Protein AF-A0A336N7M6-F1 (afdb_monomer_lite)

Structure (mmCIF, N/CA/C/O backbone):
data_AF-A0A336N7M6-F1
#
_entry.id   AF-A0A336N7M6-F1
#
loop_
_atom_site.group_PDB
_atom_site.id
_atom_site.type_symbol
_atom_site.label_atom_id
_atom_site.label_alt_id
_atom_site.label_comp_id
_atom_site.label_asym_id
_atom_site.label_entity_id
_atom_site.label_seq_id
_atom_site.pdbx_PDB_ins_code
_atom_site.Cartn_x
_atom_site.Cartn_y
_atom_site.Cartn_z
_atom_site.occupancy
_atom_site.B_iso_or_equiv
_atom_site.auth_seq_id
_atom_site.auth_comp_id
_atom_site.auth_asym_id
_atom_site.auth_atom_id
_atom_site.pdbx_PDB_model_num
ATOM 1 N N . MET A 1 1 ? -22.263 31.903 37.412 1.00 39.47 1 MET A N 1
ATOM 2 C CA . MET A 1 1 ? -22.764 31.253 36.186 1.00 39.47 1 MET A CA 1
ATOM 3 C C . MET A 1 1 ? -21.876 30.042 35.953 1.00 39.47 1 MET A C 1
ATOM 5 O O . MET A 1 1 ? -20.710 30.215 35.627 1.00 39.47 1 MET A O 1
ATOM 9 N N . ILE A 1 2 ? -22.354 28.859 36.336 1.00 49.72 2 ILE A N 1
ATOM 10 C CA . ILE A 1 2 ? -21.627 27.586 36.212 1.00 49.72 2 ILE A CA 1
ATOM 11 C C . ILE A 1 2 ? -21.845 27.129 34.766 1.00 49.72 2 ILE A C 1
ATOM 13 O O . ILE A 1 2 ? -22.965 27.228 34.282 1.00 49.72 2 ILE A O 1
ATOM 17 N N . GLY A 1 3 ? -20.770 26.778 34.057 1.00 51.38 3 GLY A N 1
ATOM 18 C CA . GLY A 1 3 ? -20.772 26.611 32.602 1.00 51.38 3 GLY A CA 1
ATOM 19 C C . GLY A 1 3 ? -21.809 25.604 32.098 1.00 51.38 3 GLY A C 1
ATOM 20 O O . GLY A 1 3 ? -21.786 24.447 32.496 1.00 51.38 3 GLY A O 1
ATOM 21 N N . ASP A 1 4 ? -22.656 26.048 31.169 1.00 59.81 4 ASP A N 1
ATOM 22 C CA . ASP A 1 4 ? -23.743 25.299 30.508 1.00 59.81 4 ASP A CA 1
ATOM 23 C C . ASP A 1 4 ? -23.275 24.165 29.568 1.00 59.81 4 ASP A C 1
ATOM 25 O O . ASP A 1 4 ? -24.035 23.667 28.738 1.00 59.81 4 ASP A O 1
ATOM 29 N N . SER A 1 5 ? -22.008 23.749 29.636 1.00 61.97 5 SER A N 1
ATOM 30 C CA . SER A 1 5 ? -21.491 22.694 28.762 1.00 61.97 5 SER A CA 1
ATOM 31 C C . SER A 1 5 ? -21.650 21.333 29.432 1.00 61.97 5 SER A C 1
ATOM 33 O O . SER A 1 5 ? -20.735 20.818 30.072 1.00 61.97 5 SER A O 1
ATOM 35 N N . ASP A 1 6 ? -22.841 20.752 29.299 1.00 81.19 6 ASP A N 1
ATOM 36 C CA . ASP A 1 6 ? -23.065 19.358 29.666 1.00 81.19 6 ASP A CA 1
ATOM 37 C C . ASP A 1 6 ? -22.265 18.439 28.727 1.00 81.19 6 ASP A C 1
ATOM 39 O O . ASP A 1 6 ? -22.444 18.430 27.506 1.00 81.19 6 ASP A O 1
ATOM 43 N N . SER A 1 7 ? -21.385 17.636 29.322 1.00 78.50 7 SER A N 1
ATOM 44 C CA . SER A 1 7 ? -20.619 16.570 28.669 1.00 78.50 7 SER A CA 1
ATOM 45 C C . SER A 1 7 ? -21.464 15.626 27.796 1.00 78.50 7 SER A C 1
ATOM 47 O O . SER A 1 7 ? -20.966 15.145 26.777 1.00 78.50 7 SER A O 1
ATOM 49 N N . ILE A 1 8 ? -22.740 15.397 28.138 1.00 80.69 8 ILE A N 1
ATOM 50 C CA . ILE A 1 8 ? -23.692 14.623 27.324 1.00 80.69 8 ILE A CA 1
ATOM 51 C C . ILE A 1 8 ? -24.005 15.356 26.024 1.00 80.69 8 ILE A C 1
ATOM 53 O O . ILE A 1 8 ? -23.778 14.806 24.945 1.00 80.69 8 ILE A O 1
ATOM 57 N N . SER A 1 9 ? -24.429 16.614 26.117 1.00 83.12 9 SER A N 1
ATOM 58 C CA . SER A 1 9 ? -24.719 17.451 24.948 1.00 83.12 9 SER A CA 1
ATOM 59 C C . SER A 1 9 ? -23.491 17.624 24.045 1.00 83.12 9 SER A C 1
ATOM 61 O O . SER A 1 9 ? -23.608 17.588 22.822 1.00 83.12 9 SER A O 1
ATOM 63 N N . LEU A 1 10 ? -22.295 17.754 24.631 1.00 83.75 10 LEU A N 1
ATOM 64 C CA . LEU A 1 10 ? -21.037 17.813 23.881 1.00 83.75 10 LEU A CA 1
ATOM 65 C C . LEU A 1 10 ? -20.758 16.511 23.120 1.00 83.75 10 LEU A C 1
ATOM 67 O O . LEU A 1 10 ? -20.432 16.556 21.939 1.00 83.75 10 LEU A O 1
ATOM 71 N N . SER A 1 11 ? -20.906 15.354 23.774 1.00 82.06 11 SER A N 1
ATOM 72 C CA . SER A 1 11 ? -20.681 14.056 23.123 1.00 82.06 11 SER A CA 1
ATOM 73 C C . SER A 1 11 ? -21.626 13.801 21.951 1.00 82.06 11 SER A C 1
ATOM 75 O O . SER A 1 11 ? -21.222 13.191 20.968 1.00 82.06 11 SER A O 1
ATOM 77 N N . GLN A 1 12 ? -22.868 14.287 22.039 1.00 81.06 12 GLN A N 1
ATOM 78 C CA . GLN A 1 12 ? -23.855 14.158 20.971 1.00 81.06 12 GLN A CA 1
ATOM 79 C C . GLN A 1 12 ? -23.475 15.032 19.773 1.00 81.06 12 GLN A C 1
ATOM 81 O O . GLN A 1 12 ? -23.411 14.517 18.663 1.00 81.06 12 GLN A O 1
ATOM 86 N N . LYS A 1 13 ? -23.104 16.298 20.007 1.00 83.94 13 LYS A N 1
ATOM 87 C CA . LYS A 1 13 ? -22.611 17.198 18.949 1.00 83.94 13 LYS A CA 1
ATOM 88 C C . LYS A 1 13 ? -21.339 16.681 18.276 1.00 83.94 13 LYS A C 1
ATOM 90 O O . LYS A 1 13 ? -21.204 16.765 17.066 1.00 83.94 13 LYS A O 1
ATOM 95 N N . LEU A 1 14 ? -20.400 16.132 19.048 1.00 80.69 14 LEU A N 1
ATOM 96 C CA . LEU A 1 14 ? -19.183 15.539 18.486 1.00 80.69 14 LEU A CA 1
ATOM 97 C C . LEU A 1 14 ? -19.496 14.296 17.649 1.00 80.69 14 LEU A C 1
ATOM 99 O O . LEU A 1 14 ? -18.891 14.107 16.600 1.00 80.69 14 LEU A O 1
ATOM 103 N N . LEU A 1 15 ? -20.470 13.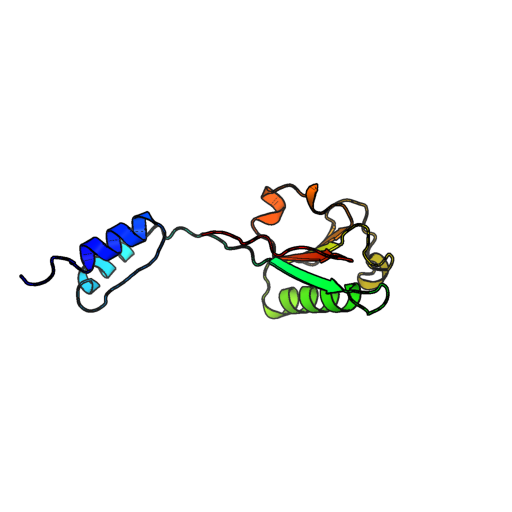488 18.073 1.00 78.81 15 LEU A N 1
ATOM 104 C CA . LEU A 1 15 ? -20.907 12.319 17.317 1.00 78.81 15 LEU A CA 1
ATOM 105 C C . LEU A 1 15 ? -21.574 12.699 15.985 1.00 78.81 15 LEU A C 1
ATOM 107 O O . LEU A 1 15 ? -21.378 11.983 15.006 1.00 78.81 15 LEU A O 1
ATOM 111 N N . GLU A 1 16 ? -22.319 13.809 15.933 1.00 79.25 16 GLU A N 1
ATOM 112 C CA . GLU A 1 16 ? -22.873 14.367 14.685 1.00 79.25 16 GLU A CA 1
ATOM 113 C C . GLU A 1 16 ? -21.767 14.736 13.680 1.00 79.25 16 GLU A C 1
ATOM 115 O O . GLU A 1 16 ? -21.936 14.529 12.482 1.00 79.25 16 GLU A O 1
ATOM 120 N N . GLU A 1 17 ? -20.607 15.176 14.173 1.00 78.94 17 GLU A N 1
ATOM 121 C CA . GLU A 1 17 ? -19.394 15.454 13.386 1.00 78.94 17 GLU A CA 1
ATOM 122 C C . GLU A 1 17 ? -18.507 14.202 13.173 1.00 78.94 17 GLU A C 1
ATOM 124 O O . GLU A 1 17 ? -17.375 14.297 12.702 1.00 78.94 17 GLU A O 1
ATOM 129 N N . GLY A 1 18 ? -18.978 13.007 13.553 1.00 65.56 18 GLY A N 1
ATOM 130 C CA . GLY A 1 18 ? -18.237 11.746 13.408 1.00 65.56 18 GLY A CA 1
ATOM 131 C C . GLY A 1 18 ? -17.116 11.522 14.434 1.00 65.56 18 GLY A C 1
ATOM 132 O O . GLY A 1 18 ? -16.359 10.556 14.326 1.00 65.56 18 GLY A O 1
ATOM 133 N N . ILE A 1 19 ? -17.009 12.371 15.455 1.00 74.31 19 ILE A N 1
ATOM 134 C CA . ILE A 1 19 ? -15.988 12.292 16.502 1.00 74.31 19 ILE A CA 1
ATOM 135 C C . ILE A 1 19 ? -16.536 11.513 17.703 1.00 74.31 19 ILE A C 1
ATOM 137 O O . ILE A 1 19 ? -17.473 11.929 18.386 1.00 74.31 19 ILE A O 1
ATOM 141 N N . LEU A 1 20 ? -15.906 10.379 18.015 1.00 75.50 20 LEU A N 1
ATOM 142 C CA . LEU A 1 20 ? -16.262 9.566 19.177 1.00 75.50 20 LEU A CA 1
ATOM 143 C C . LEU A 1 20 ? -15.689 10.179 20.460 1.00 75.50 20 LEU A C 1
ATOM 145 O O . LEU A 1 20 ? -14.486 10.126 20.712 1.00 75.50 20 LEU A O 1
ATOM 149 N N . TYR A 1 21 ? -16.567 10.722 21.299 1.00 81.38 21 TYR A N 1
ATOM 150 C CA . TYR A 1 21 ? -16.222 11.242 22.619 1.00 81.38 21 TYR A CA 1
ATOM 151 C C . TYR A 1 21 ? -17.069 10.566 23.697 1.00 81.38 21 TYR A C 1
ATOM 153 O O . TYR A 1 21 ? -18.289 10.468 23.568 1.00 81.38 21 TYR A O 1
ATOM 161 N N . PHE A 1 22 ? -16.415 10.125 24.773 1.00 83.00 22 PHE A N 1
ATOM 162 C CA . PHE A 1 22 ? -17.066 9.492 25.913 1.00 83.00 22 PHE A CA 1
ATOM 163 C C . PHE A 1 22 ? -16.488 10.011 27.231 1.00 83.00 22 PHE A C 1
ATOM 165 O O . PHE A 1 22 ? -15.279 9.959 27.460 1.00 83.00 22 PHE A O 1
ATOM 172 N N . ASN A 1 23 ? -17.366 10.476 28.116 1.00 83.31 23 ASN A N 1
ATOM 173 C CA . ASN A 1 23 ? -17.039 10.872 29.476 1.00 83.31 23 ASN A CA 1
ATOM 174 C C . ASN A 1 23 ? -17.515 9.796 30.461 1.00 83.31 23 ASN A C 1
ATOM 176 O O . ASN A 1 23 ? -18.711 9.610 30.681 1.00 83.31 23 ASN A O 1
ATOM 180 N N . SER A 1 24 ? -16.570 9.106 31.098 1.00 79.44 24 SER A N 1
ATOM 181 C CA . SER A 1 24 ? -16.878 8.006 32.017 1.00 79.44 24 SER A CA 1
ATOM 182 C C . SER A 1 24 ? -17.636 8.439 33.273 1.00 79.44 24 SER A C 1
ATOM 184 O O . SER A 1 24 ? -18.330 7.623 33.867 1.00 79.44 24 SER A O 1
ATOM 186 N N . HIS A 1 25 ? -17.544 9.701 33.691 1.00 80.38 25 HIS A N 1
ATOM 187 C CA . HIS A 1 25 ? -18.204 10.157 34.910 1.00 80.38 25 HIS A CA 1
ATOM 188 C C . HIS A 1 25 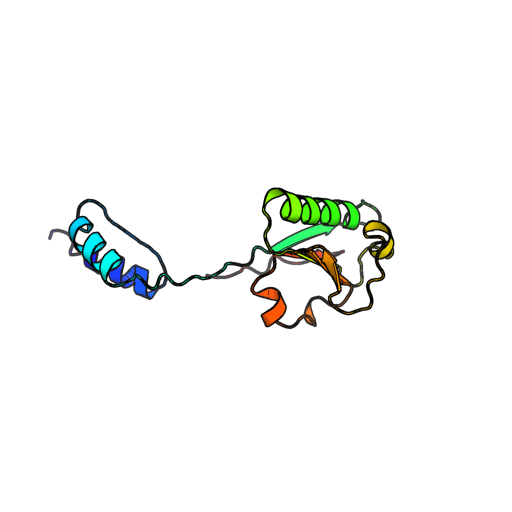? -19.701 10.416 34.699 1.00 80.38 25 HIS A C 1
ATOM 190 O O . HIS A 1 25 ? -20.504 10.098 35.572 1.00 80.38 25 HIS A O 1
ATOM 196 N N . SER A 1 26 ? -20.087 10.953 33.540 1.00 81.00 26 SER A N 1
ATOM 197 C CA . SER A 1 26 ? -21.473 11.347 33.257 1.00 81.00 26 SER A CA 1
ATOM 198 C C . SER A 1 26 ? -22.240 10.386 32.342 1.00 81.00 26 SER A C 1
ATOM 200 O O . SER A 1 26 ? -23.466 10.453 32.305 1.00 81.00 26 SER A O 1
ATOM 202 N N . GLN A 1 27 ? -21.566 9.487 31.611 1.00 77.88 27 GLN A N 1
ATOM 203 C CA . GLN A 1 27 ? -22.183 8.761 30.484 1.00 77.88 27 GLN A CA 1
ATOM 204 C C . GLN A 1 27 ? -22.188 7.235 30.618 1.00 77.88 27 GLN A C 1
ATOM 206 O O . GLN A 1 27 ? -22.642 6.539 29.709 1.00 77.88 27 GLN A O 1
ATOM 211 N N . LEU A 1 28 ? -21.729 6.688 31.748 1.00 82.75 28 LEU A N 1
ATOM 212 C CA . LEU A 1 28 ? -21.695 5.237 31.978 1.00 82.75 28 LEU A CA 1
ATOM 213 C C . LEU A 1 28 ? -23.069 4.565 31.851 1.00 82.75 28 LEU A C 1
ATOM 215 O O . LEU A 1 28 ? -23.161 3.467 31.309 1.00 82.75 28 LEU A O 1
ATOM 219 N N . SER A 1 29 ? -24.141 5.215 32.305 1.00 79.81 29 SER A N 1
ATOM 220 C CA . SER A 1 29 ? -25.504 4.678 32.184 1.00 79.81 29 SER A CA 1
ATOM 221 C C . SER A 1 29 ? -25.980 4.614 30.729 1.00 79.81 29 SER A C 1
ATOM 223 O O . SER A 1 29 ? -26.579 3.623 30.321 1.00 79.81 29 SER A O 1
ATOM 225 N N . GLN A 1 30 ? -25.647 5.628 29.925 1.00 75.75 30 GLN A N 1
ATOM 226 C CA . GLN A 1 30 ? -25.998 5.701 28.502 1.00 75.75 30 GLN A CA 1
ATOM 227 C C . GLN A 1 30 ? -25.175 4.724 27.649 1.00 75.75 30 GLN A C 1
ATOM 229 O O . GLN A 1 30 ? -25.624 4.298 26.588 1.00 75.75 30 GLN A O 1
ATOM 234 N N . MET A 1 31 ? -23.980 4.334 28.108 1.00 77.31 31 MET A N 1
ATOM 235 C CA . MET A 1 31 ? -23.124 3.368 27.414 1.00 77.31 31 MET A CA 1
ATOM 236 C C . MET A 1 31 ? -23.814 2.013 27.246 1.00 77.31 31 MET A C 1
ATOM 238 O O . MET A 1 31 ? -23.790 1.448 26.158 1.00 77.31 31 MET A O 1
ATOM 242 N N . VAL A 1 32 ? -24.447 1.503 28.305 1.00 79.75 32 VAL A N 1
ATOM 243 C CA . VAL A 1 32 ? -25.127 0.200 28.268 1.00 79.75 32 VAL A CA 1
ATOM 244 C C . VAL A 1 32 ? -26.275 0.227 27.261 1.00 79.75 32 VAL A C 1
ATOM 246 O O . VAL A 1 32 ? -26.396 -0.675 26.437 1.00 79.75 32 VAL A O 1
ATOM 249 N N . GLU A 1 33 ? -27.061 1.301 27.260 1.00 77.25 33 GLU A N 1
ATOM 250 C CA . GLU A 1 33 ? -28.161 1.497 26.314 1.00 77.25 33 GLU A CA 1
ATOM 251 C C . GLU A 1 33 ? -27.663 1.608 24.863 1.00 77.25 33 GLU A C 1
ATOM 253 O O . GLU A 1 33 ? -28.231 0.983 23.963 1.00 77.25 33 GLU A O 1
ATOM 258 N N . LYS A 1 34 ? -26.553 2.320 24.623 1.00 73.88 34 LYS A N 1
ATOM 259 C CA . LYS A 1 34 ? -25.919 2.411 23.295 1.00 73.88 34 LYS A CA 1
ATOM 260 C C . LYS A 1 34 ? -25.312 1.092 22.813 1.00 73.88 34 LYS A C 1
ATOM 262 O O . LYS A 1 34 ? -25.331 0.817 21.617 1.00 73.88 34 LYS A O 1
ATOM 267 N N . ILE A 1 35 ? -24.787 0.269 23.719 1.00 75.94 35 ILE A N 1
ATOM 268 C CA . ILE A 1 35 ? -24.281 -1.068 23.379 1.00 75.94 35 ILE A CA 1
ATOM 269 C C . ILE A 1 35 ? -25.442 -1.983 22.979 1.00 75.94 35 ILE A C 1
ATOM 271 O O . ILE A 1 35 ? -25.350 -2.672 21.967 1.00 75.94 35 ILE A O 1
ATOM 275 N N . ILE A 1 36 ? -26.540 -1.962 23.741 1.00 80.75 36 ILE A N 1
ATOM 276 C CA . ILE A 1 36 ? -27.718 -2.804 23.484 1.00 80.75 36 ILE A CA 1
ATOM 277 C C . ILE A 1 36 ? -28.434 -2.386 22.193 1.00 80.75 36 ILE A C 1
ATOM 279 O O . ILE A 1 36 ? -28.849 -3.247 21.422 1.00 80.75 36 ILE A O 1
ATOM 283 N N . SER A 1 37 ? -28.566 -1.081 21.940 1.00 78.31 37 SER A N 1
ATOM 284 C CA . SER A 1 37 ? -29.209 -0.552 20.726 1.00 78.31 37 SER A CA 1
ATOM 285 C C . SER A 1 37 ? -28.362 -0.697 19.459 1.00 78.31 37 SER A C 1
ATOM 287 O O . SER A 1 37 ? -28.888 -0.529 18.362 1.00 78.31 37 SER A O 1
ATOM 289 N N . GLY A 1 38 ? -27.080 -1.049 19.600 1.00 62.50 38 GLY A N 1
ATOM 290 C CA . GLY A 1 38 ? -26.128 -1.113 18.500 1.00 62.50 38 GLY A CA 1
ATOM 291 C C . GLY A 1 38 ? -25.691 0.287 18.077 1.00 62.50 38 GLY A C 1
ATOM 292 O O . GLY A 1 38 ? -26.391 0.998 17.360 1.00 62.50 38 GLY A O 1
ATOM 293 N N . ALA A 1 39 ? -24.495 0.694 18.496 1.00 66.12 39 ALA A N 1
ATOM 294 C CA . ALA A 1 39 ? -23.910 1.941 18.031 1.00 66.12 39 ALA A CA 1
ATOM 295 C C . ALA A 1 39 ? -23.463 1.792 16.566 1.00 66.12 39 ALA A C 1
ATOM 297 O O . ALA A 1 39 ? -22.543 1.029 16.268 1.00 66.12 39 ALA A O 1
ATOM 298 N N . ASN A 1 40 ? -24.083 2.549 15.657 1.00 58.34 40 ASN A N 1
ATOM 299 C CA . ASN A 1 40 ? -23.575 2.721 14.298 1.00 58.34 40 ASN A CA 1
ATOM 300 C C . ASN A 1 40 ? -22.373 3.671 14.353 1.00 58.34 40 ASN A C 1
ATOM 302 O O . ASN A 1 40 ? -22.500 4.874 14.134 1.00 58.34 40 ASN A O 1
ATOM 306 N N . VAL A 1 41 ? -21.221 3.142 14.769 1.00 60.16 41 VAL A N 1
ATOM 307 C CA . VAL A 1 41 ? -19.956 3.868 14.685 1.00 60.16 41 VAL A CA 1
ATOM 308 C C . VAL A 1 41 ? -19.655 4.038 13.199 1.00 60.16 41 VAL A C 1
ATOM 310 O O . VAL A 1 41 ? -19.536 3.017 12.517 1.00 60.16 41 VAL A O 1
ATOM 313 N N . PRO A 1 42 ? -19.535 5.278 12.685 1.00 56.56 42 PRO A N 1
ATOM 314 C CA . PRO A 1 42 ? -19.108 5.500 11.315 1.00 56.56 42 PRO A CA 1
ATOM 315 C C . PRO A 1 42 ? -17.759 4.812 11.136 1.00 56.56 42 PRO A C 1
ATOM 317 O O . PRO A 1 42 ? -16.737 5.251 11.661 1.00 56.56 42 PRO A O 1
ATOM 320 N N . HIS A 1 43 ? -17.762 3.678 10.446 1.00 53.50 43 HIS A N 1
ATOM 321 C CA . HIS A 1 43 ? -16.548 2.956 10.117 1.00 53.50 43 HIS A CA 1
ATOM 322 C C . HIS A 1 43 ? -15.916 3.679 8.927 1.00 53.50 43 HIS A C 1
ATOM 324 O O . HIS A 1 43 ? -15.962 3.204 7.795 1.00 53.50 43 HIS A O 1
ATOM 330 N N . VAL A 1 44 ? -15.362 4.869 9.168 1.00 53.00 44 VAL A N 1
ATOM 331 C CA . VAL A 1 44 ? -14.510 5.522 8.179 1.00 53.00 44 VAL A CA 1
ATOM 332 C C . VAL A 1 44 ? -13.231 4.695 8.149 1.00 53.00 44 VAL A C 1
ATOM 334 O O . VAL A 1 44 ? -12.396 4.762 9.049 1.00 53.00 44 VAL A O 1
ATOM 337 N N . ARG A 1 45 ? -13.126 3.783 7.179 1.00 52.22 45 ARG A N 1
ATOM 338 C CA . ARG A 1 45 ? -11.853 3.125 6.893 1.00 52.22 45 ARG A CA 1
ATOM 339 C C . ARG A 1 45 ? -10.946 4.179 6.281 1.00 52.22 45 ARG A C 1
ATOM 341 O O . ARG A 1 45 ? -10.970 4.408 5.077 1.00 52.22 45 ARG A O 1
ATOM 348 N N . ASP A 1 46 ? -10.161 4.827 7.128 1.00 60.50 46 ASP A N 1
ATOM 349 C CA . ASP A 1 46 ? -9.158 5.769 6.665 1.00 60.50 46 ASP A CA 1
ATOM 350 C C . ASP A 1 46 ? -8.067 5.011 5.908 1.00 60.50 46 ASP A C 1
ATOM 352 O O . ASP A 1 46 ? -7.300 4.222 6.467 1.00 60.50 46 ASP A O 1
ATOM 356 N N . THR A 1 47 ? -8.006 5.241 4.599 1.00 63.44 47 THR A N 1
ATOM 357 C CA . THR A 1 47 ? -6.905 4.746 3.781 1.00 63.44 47 THR A CA 1
ATOM 358 C C . THR A 1 47 ? -5.633 5.514 4.128 1.00 63.44 47 THR A C 1
ATOM 360 O O . THR A 1 47 ? -5.548 6.731 3.954 1.00 63.44 47 THR A O 1
ATOM 363 N N . VAL A 1 48 ? -4.599 4.792 4.559 1.00 71.38 48 VAL A N 1
ATOM 364 C CA . VAL A 1 48 ? -3.272 5.366 4.810 1.00 71.38 48 VAL A CA 1
ATOM 365 C C . VAL A 1 48 ? -2.492 5.425 3.497 1.00 71.38 48 VAL A C 1
ATOM 367 O O . VAL A 1 48 ? -2.190 4.394 2.910 1.00 71.38 48 VAL A O 1
ATOM 370 N N . LYS A 1 49 ? -2.132 6.622 3.026 1.00 76.00 49 LYS A N 1
ATOM 371 C CA . LYS A 1 49 ? -1.314 6.804 1.812 1.00 76.00 49 LYS A CA 1
ATOM 372 C C . LYS A 1 49 ? 0.141 7.051 2.192 1.00 76.00 49 LYS A C 1
ATOM 374 O O . LYS A 1 49 ? 0.428 7.950 2.979 1.00 76.00 49 LYS A O 1
ATOM 379 N N . ILE A 1 50 ? 1.060 6.274 1.624 1.00 78.56 50 ILE A N 1
ATOM 380 C CA . ILE A 1 50 ? 2.498 6.381 1.902 1.00 78.56 50 ILE A CA 1
ATOM 381 C C . ILE A 1 50 ? 3.196 6.762 0.598 1.00 78.56 50 ILE A C 1
ATOM 383 O O . ILE A 1 50 ? 3.118 6.042 -0.386 1.00 78.56 50 ILE A O 1
ATOM 387 N N . ALA A 1 51 ? 3.898 7.889 0.556 1.00 82.44 51 ALA A N 1
ATOM 388 C CA . ALA A 1 51 ? 4.652 8.282 -0.633 1.00 82.44 51 ALA A CA 1
ATOM 389 C C . ALA A 1 51 ? 6.148 8.051 -0.410 1.00 82.44 51 ALA A C 1
ATOM 391 O O . ALA A 1 51 ? 6.731 8.610 0.519 1.00 82.44 51 ALA A O 1
ATOM 392 N N . VAL A 1 52 ? 6.775 7.256 -1.278 1.00 81.25 52 VAL A N 1
ATOM 393 C CA . VAL A 1 52 ? 8.234 7.074 -1.288 1.00 81.25 52 VAL A CA 1
ATOM 394 C C . VAL A 1 52 ? 8.799 7.962 -2.388 1.00 81.25 52 VAL A C 1
ATOM 396 O O . VAL A 1 52 ? 8.598 7.713 -3.578 1.00 81.25 52 VAL A O 1
ATOM 399 N N . LEU A 1 53 ? 9.469 9.037 -1.976 1.00 80.62 53 LEU A N 1
ATOM 400 C CA . LEU A 1 53 ? 10.001 10.061 -2.870 1.00 80.62 53 LEU A CA 1
ATOM 401 C C . LEU A 1 53 ? 11.501 9.886 -3.060 1.00 80.62 53 LEU A C 1
ATOM 403 O O . LEU A 1 53 ? 12.230 9.480 -2.155 1.00 80.62 53 LEU A O 1
ATOM 407 N N . SER A 1 54 ? 11.980 10.202 -4.256 1.00 72.19 54 SER A N 1
ATOM 408 C CA . SER A 1 54 ? 13.394 10.089 -4.596 1.00 72.19 54 SER A CA 1
ATOM 409 C C . SER A 1 54 ? 13.807 11.191 -5.555 1.00 72.19 54 SER A C 1
ATOM 411 O O . SER A 1 54 ? 13.160 11.429 -6.574 1.00 72.19 54 SER A O 1
ATOM 413 N N . CYS A 1 55 ? 14.906 11.868 -5.224 1.00 75.69 55 CYS A N 1
ATOM 414 C CA . CYS A 1 55 ? 15.399 13.021 -5.982 1.00 75.69 55 CYS A CA 1
ATOM 415 C C . CYS A 1 55 ? 16.219 12.627 -7.221 1.00 75.69 55 CYS A C 1
ATOM 417 O O . CYS A 1 55 ? 16.575 13.488 -8.023 1.00 75.69 55 CYS A O 1
ATOM 419 N N . LYS A 1 56 ? 16.542 11.338 -7.369 1.00 74.00 56 LYS A N 1
ATOM 420 C CA . LYS A 1 56 ? 17.348 10.795 -8.463 1.00 74.00 56 LYS A CA 1
ATOM 421 C C . LYS A 1 56 ? 16.881 9.376 -8.795 1.00 74.00 56 LYS A C 1
ATOM 423 O O . LYS A 1 56 ? 16.560 8.608 -7.890 1.00 74.00 56 LYS A O 1
ATOM 428 N N . GLY A 1 57 ? 16.868 9.029 -10.081 1.00 73.06 57 GLY A N 1
ATOM 429 C CA . GLY A 1 57 ? 16.655 7.651 -10.525 1.00 73.06 57 GLY A CA 1
ATOM 430 C C . GLY A 1 57 ? 17.793 6.733 -10.066 1.00 73.06 57 GLY A C 1
ATOM 431 O O . GLY A 1 57 ? 18.944 7.162 -9.971 1.00 73.06 57 GLY A O 1
ATOM 432 N N . GLY A 1 58 ? 17.476 5.476 -9.754 1.00 73.56 58 GLY A N 1
ATOM 433 C CA . GLY A 1 58 ? 18.475 4.471 -9.371 1.00 73.56 58 GLY A CA 1
ATOM 434 C C . GLY A 1 58 ? 18.935 4.504 -7.909 1.00 73.56 58 GLY A C 1
ATOM 435 O O . GLY A 1 58 ? 19.841 3.762 -7.555 1.00 73.56 58 GLY A O 1
ATOM 436 N N . ILE A 1 59 ? 18.312 5.303 -7.032 1.00 81.31 59 ILE A N 1
ATOM 437 C CA . ILE A 1 59 ? 18.619 5.276 -5.584 1.00 81.31 59 ILE A CA 1
ATOM 438 C C . ILE A 1 59 ? 17.908 4.143 -4.826 1.00 81.31 59 ILE A C 1
ATOM 440 O O . ILE A 1 59 ? 17.943 4.099 -3.602 1.00 81.31 59 ILE A O 1
ATOM 444 N N . GLY A 1 60 ? 17.235 3.242 -5.547 1.00 82.19 60 GLY A N 1
ATOM 445 C CA . GLY A 1 60 ? 16.524 2.113 -4.951 1.00 82.19 60 GLY A CA 1
ATOM 446 C C . GLY A 1 60 ? 15.150 2.463 -4.385 1.00 82.19 60 GLY A C 1
ATOM 447 O O . GLY A 1 60 ? 14.641 1.712 -3.564 1.00 82.19 60 GLY A O 1
ATOM 448 N N . ALA A 1 61 ? 14.532 3.561 -4.834 1.00 84.44 61 ALA A N 1
ATOM 449 C CA . ALA A 1 61 ? 13.178 3.936 -4.436 1.00 84.44 61 ALA A CA 1
ATOM 450 C C . ALA A 1 61 ? 12.228 2.735 -4.557 1.00 84.44 61 ALA A C 1
ATOM 452 O O . ALA A 1 61 ? 11.705 2.281 -3.540 1.00 84.44 61 ALA A O 1
ATOM 453 N N . SER A 1 62 ? 12.060 2.202 -5.782 1.00 84.31 62 SER A N 1
ATOM 454 C CA . SER A 1 62 ? 11.159 1.080 -6.127 1.00 84.31 62 SER A CA 1
ATOM 455 C C . SER A 1 62 ? 11.408 -0.156 -5.270 1.00 84.31 62 SER A C 1
ATOM 457 O O . SER A 1 62 ? 10.474 -0.847 -4.871 1.00 84.31 62 SER A O 1
ATOM 459 N N . LEU A 1 63 ? 12.673 -0.394 -4.925 1.00 87.00 63 LEU A N 1
ATOM 460 C CA . LEU A 1 63 ? 13.068 -1.495 -4.061 1.00 87.00 63 LEU A CA 1
ATOM 461 C C . LEU A 1 63 ? 12.582 -1.254 -2.627 1.00 87.00 63 LEU A C 1
ATOM 463 O O . LEU A 1 63 ? 11.913 -2.110 -2.055 1.00 87.00 63 LEU A O 1
ATOM 467 N N . VAL A 1 64 ? 12.825 -0.070 -2.065 1.00 88.44 64 VAL A N 1
ATOM 468 C CA . VAL A 1 64 ? 12.368 0.276 -0.710 1.00 88.44 64 VAL A CA 1
ATOM 469 C C . VAL A 1 64 ? 10.841 0.240 -0.607 1.00 88.44 64 VAL A C 1
ATOM 471 O O . VAL A 1 64 ? 10.315 -0.332 0.345 1.00 88.44 64 VAL A O 1
ATOM 474 N N . SER A 1 65 ? 10.110 0.783 -1.586 1.00 87.62 65 SER A N 1
ATOM 475 C CA . SER A 1 65 ? 8.641 0.723 -1.573 1.00 87.62 65 SER A CA 1
ATOM 476 C C . SER A 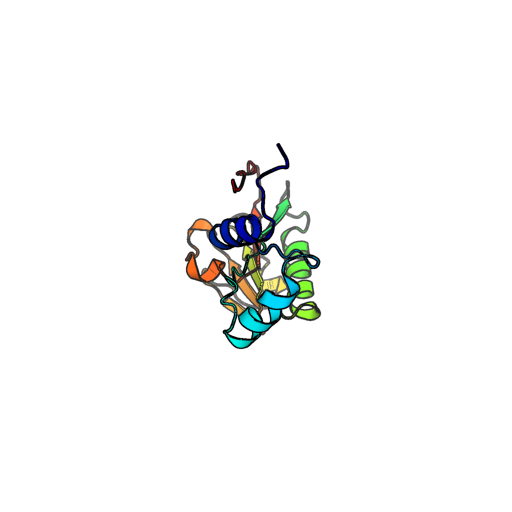1 65 ? 8.108 -0.698 -1.663 1.00 87.62 65 SER A C 1
ATOM 478 O O . SER A 1 65 ? 7.161 -1.027 -0.953 1.00 87.62 65 SER A O 1
ATOM 480 N N . SER A 1 66 ? 8.710 -1.535 -2.515 1.00 87.25 66 SER A N 1
ATOM 481 C CA . SER A 1 66 ? 8.323 -2.941 -2.644 1.00 87.25 66 SER A CA 1
ATOM 482 C C . SER A 1 66 ? 8.507 -3.692 -1.329 1.00 87.25 66 SER A C 1
ATOM 484 O O . SER A 1 66 ? 7.606 -4.410 -0.897 1.00 87.25 66 SER A O 1
ATOM 486 N N . HIS A 1 67 ? 9.621 -3.441 -0.638 1.00 89.25 67 HIS A N 1
ATOM 487 C CA . HIS A 1 67 ? 9.915 -4.067 0.639 1.00 89.25 67 HIS A CA 1
ATOM 488 C C . HIS A 1 67 ? 8.952 -3.602 1.738 1.00 89.25 67 HIS A C 1
ATOM 490 O O . HIS A 1 67 ? 8.394 -4.434 2.447 1.00 89.25 67 HIS A O 1
ATOM 496 N N . ILE A 1 68 ? 8.679 -2.295 1.832 1.00 87.62 68 ILE A N 1
ATOM 497 C CA . ILE A 1 68 ? 7.699 -1.747 2.784 1.00 87.62 68 ILE A CA 1
ATOM 498 C C . ILE A 1 68 ? 6.309 -2.343 2.539 1.00 87.62 68 ILE A C 1
ATOM 500 O O . ILE A 1 68 ? 5.659 -2.782 3.485 1.00 87.62 68 ILE A O 1
ATOM 504 N N . ALA A 1 69 ? 5.854 -2.376 1.284 1.00 87.00 69 ALA A N 1
ATOM 505 C CA . ALA A 1 69 ? 4.552 -2.935 0.935 1.00 87.00 69 ALA A CA 1
ATOM 506 C C . ALA A 1 69 ? 4.459 -4.418 1.330 1.00 87.00 69 ALA A C 1
ATOM 508 O O . ALA A 1 69 ? 3.500 -4.815 1.991 1.00 87.00 69 ALA A O 1
ATOM 509 N N . ASN A 1 70 ? 5.492 -5.207 1.024 1.00 87.44 70 ASN A N 1
ATOM 510 C CA . ASN A 1 70 ? 5.551 -6.617 1.395 1.00 87.44 70 ASN A CA 1
ATOM 511 C C . ASN A 1 70 ? 5.539 -6.824 2.921 1.00 87.44 70 ASN A C 1
ATOM 513 O O . ASN A 1 70 ? 4.782 -7.651 3.424 1.00 87.44 70 ASN A O 1
ATOM 517 N N . GLU A 1 71 ? 6.318 -6.043 3.673 1.00 88.69 71 GLU A N 1
ATOM 518 C CA . GLU A 1 71 ? 6.336 -6.111 5.140 1.00 88.69 71 GLU A CA 1
ATOM 519 C C . GLU A 1 71 ? 4.972 -5.767 5.754 1.00 88.69 71 GLU A C 1
ATOM 521 O O . GLU A 1 71 ? 4.543 -6.407 6.719 1.00 88.69 71 GLU A O 1
ATOM 526 N N . ILE A 1 72 ? 4.247 -4.798 5.189 1.00 83.12 72 ILE A N 1
ATOM 527 C CA . ILE A 1 72 ? 2.889 -4.475 5.640 1.00 83.12 72 ILE A CA 1
ATOM 528 C C . ILE A 1 72 ? 1.954 -5.665 5.396 1.00 83.12 72 ILE A C 1
ATOM 530 O O . ILE A 1 72 ? 1.231 -6.066 6.310 1.00 83.12 72 ILE A O 1
ATOM 534 N N . VAL A 1 73 ? 1.987 -6.262 4.205 1.00 84.31 73 VAL A N 1
ATOM 535 C CA . VAL A 1 73 ? 1.127 -7.406 3.858 1.00 84.31 73 VAL A CA 1
ATOM 536 C C . VAL A 1 73 ? 1.403 -8.593 4.780 1.00 84.31 73 VAL A C 1
ATOM 538 O O . VAL A 1 73 ? 0.472 -9.139 5.376 1.00 84.31 73 VAL A O 1
ATOM 541 N N . VAL A 1 74 ? 2.676 -8.955 4.963 1.00 86.44 74 VAL A N 1
ATOM 542 C CA . VAL A 1 74 ? 3.084 -10.118 5.766 1.00 86.44 74 VAL A CA 1
ATOM 543 C C . VAL A 1 74 ? 2.731 -9.935 7.245 1.00 86.44 74 VAL A C 1
ATOM 545 O O . VAL A 1 74 ? 2.161 -10.841 7.859 1.00 86.44 74 VAL A O 1
ATOM 548 N N . ASN A 1 75 ? 3.025 -8.768 7.827 1.00 85.69 75 ASN A N 1
ATOM 549 C CA . ASN A 1 75 ? 2.881 -8.566 9.272 1.00 85.69 75 ASN A CA 1
ATOM 550 C C . ASN A 1 75 ? 1.501 -8.055 9.694 1.00 85.69 75 ASN A C 1
ATOM 552 O O . ASN A 1 75 ? 1.053 -8.351 10.803 1.00 85.69 75 ASN A O 1
ATOM 556 N N . LYS A 1 76 ? 0.833 -7.248 8.861 1.00 78.69 76 LYS A N 1
ATOM 557 C CA .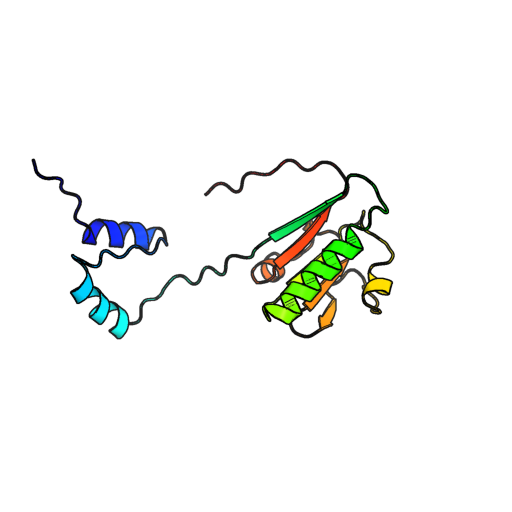 LYS A 1 76 ? -0.459 -6.626 9.201 1.00 78.69 76 LYS A CA 1
ATOM 558 C C . LYS A 1 76 ? -1.648 -7.311 8.542 1.00 78.69 76 LYS A C 1
ATOM 560 O O . LYS A 1 76 ? -2.753 -7.153 9.053 1.00 78.69 76 LYS A O 1
ATOM 565 N N . LYS A 1 77 ? -1.439 -8.093 7.474 1.00 77.19 77 LYS A N 1
ATOM 566 C CA . LYS A 1 77 ? -2.500 -8.806 6.735 1.00 77.19 77 LYS A CA 1
ATOM 567 C C . LYS A 1 77 ? -3.645 -7.886 6.290 1.00 77.19 77 LYS A C 1
ATOM 569 O O . LYS A 1 77 ? -4.807 -8.282 6.306 1.00 77.19 77 LYS A O 1
ATOM 574 N N . ILE A 1 78 ? -3.305 -6.653 5.929 1.00 77.12 78 ILE A N 1
ATOM 575 C CA . ILE A 1 78 ? -4.240 -5.659 5.396 1.00 77.12 78 ILE A CA 1
ATOM 576 C C . ILE A 1 78 ? -4.050 -5.522 3.880 1.00 77.12 78 ILE A C 1
ATOM 578 O O . ILE A 1 78 ? -2.941 -5.782 3.411 1.00 77.12 78 ILE A O 1
ATOM 582 N N . PRO A 1 79 ? -5.082 -5.107 3.123 1.00 80.12 79 PRO A N 1
ATOM 583 C CA . PRO A 1 79 ? -4.957 -4.833 1.692 1.00 80.12 79 PRO A CA 1
ATOM 584 C C . PRO A 1 79 ? -3.954 -3.707 1.394 1.00 80.12 79 PRO A C 1
ATOM 586 O O . PRO A 1 79 ? -4.038 -2.614 1.965 1.00 80.12 79 PRO A O 1
ATOM 589 N N . VAL A 1 80 ? -3.012 -3.965 0.484 1.00 83.44 80 VAL A N 1
ATOM 590 C CA . VAL A 1 80 ? -1.967 -3.024 0.047 1.00 83.44 80 VAL A CA 1
ATOM 591 C C . VAL A 1 80 ? -1.900 -2.965 -1.478 1.00 83.44 80 VAL A C 1
ATOM 593 O O . VAL A 1 80 ? -1.940 -3.996 -2.142 1.00 83.44 80 VAL A O 1
ATOM 596 N N . LEU A 1 81 ? -1.744 -1.753 -2.021 1.00 85.81 81 LEU A N 1
ATOM 597 C CA . LEU A 1 81 ? -1.612 -1.462 -3.445 1.00 85.81 81 LEU A CA 1
ATOM 598 C C . LEU A 1 81 ? -0.313 -0.693 -3.618 1.00 85.81 81 LEU A C 1
ATOM 600 O O . LEU A 1 81 ? -0.191 0.482 -3.249 1.00 85.81 81 LEU A O 1
ATOM 604 N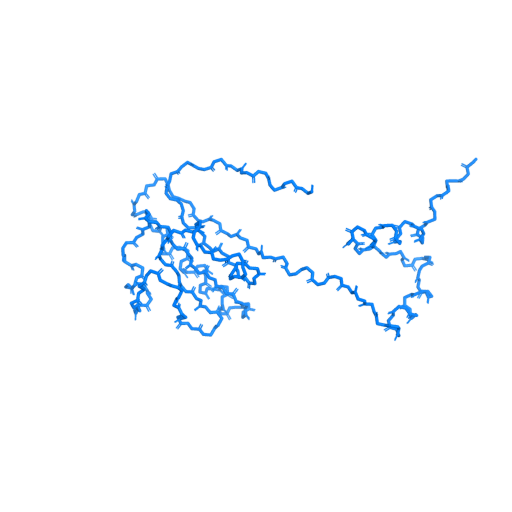 N . LEU A 1 82 ? 0.668 -1.359 -4.208 1.00 86.56 82 LEU A N 1
ATOM 605 C CA . LEU A 1 82 ? 1.890 -0.699 -4.626 1.00 86.56 82 LEU A CA 1
ATOM 606 C C . LEU A 1 82 ? 1.675 -0.103 -6.013 1.00 86.56 82 LEU A C 1
ATOM 608 O O . LEU A 1 82 ? 1.554 -0.829 -7.000 1.00 86.56 82 LEU A O 1
ATOM 612 N N . ALA A 1 83 ? 1.639 1.224 -6.081 1.00 85.75 83 ALA A N 1
ATOM 613 C CA . ALA A 1 83 ? 1.308 1.952 -7.290 1.00 85.75 83 ALA A CA 1
ATOM 614 C C . ALA A 1 83 ? 2.506 2.785 -7.764 1.00 85.75 83 ALA A C 1
ATOM 616 O O . ALA A 1 83 ? 2.922 3.773 -7.152 1.00 85.75 83 ALA A O 1
ATOM 617 N N . GLN A 1 84 ? 3.076 2.396 -8.895 1.00 81.44 84 GLN A N 1
ATOM 618 C CA . GLN A 1 84 ? 4.221 3.077 -9.470 1.00 81.44 84 GLN A CA 1
ATOM 619 C C . GLN A 1 84 ? 3.790 4.005 -10.606 1.00 81.44 84 GLN A C 1
ATOM 621 O O . GLN A 1 84 ? 3.085 3.596 -11.525 1.00 81.44 84 GLN A O 1
ATOM 626 N N . GLY A 1 85 ? 4.238 5.261 -10.531 1.00 77.00 85 GLY A N 1
ATOM 627 C CA . GLY A 1 85 ? 4.050 6.239 -11.595 1.00 77.00 85 GLY A CA 1
ATOM 628 C C . GLY A 1 85 ? 4.976 6.010 -12.801 1.00 77.00 85 GLY A C 1
ATOM 629 O O . GLY A 1 85 ? 5.936 5.241 -12.716 1.00 77.00 85 GLY A O 1
ATOM 630 N N . PRO A 1 86 ? 4.767 6.754 -13.903 1.00 73.38 86 PRO A N 1
ATOM 631 C CA . PRO A 1 86 ? 5.508 6.593 -15.162 1.00 73.38 86 PRO A CA 1
ATOM 632 C C . PRO A 1 86 ? 7.021 6.855 -15.057 1.00 73.38 86 PRO A C 1
ATOM 634 O O . PRO A 1 86 ? 7.784 6.375 -15.886 1.00 73.38 86 PRO A O 1
ATOM 637 N N . ASN A 1 87 ? 7.465 7.585 -14.028 1.00 73.62 87 ASN A N 1
ATOM 638 C CA . ASN A 1 87 ? 8.882 7.871 -13.766 1.00 73.62 87 ASN A CA 1
ATOM 639 C C . ASN A 1 87 ? 9.539 6.858 -12.804 1.00 73.62 87 ASN A C 1
ATOM 641 O O . ASN A 1 87 ? 10.608 7.135 -12.255 1.00 73.62 87 ASN A O 1
ATOM 645 N N . GLY A 1 88 ? 8.872 5.740 -12.514 1.00 72.69 88 GLY A N 1
ATOM 646 C CA . GLY A 1 88 ? 9.399 4.680 -11.659 1.00 72.69 88 GLY A CA 1
ATOM 647 C C . GLY A 1 88 ? 10.375 3.741 -12.371 1.00 72.69 88 GLY A C 1
ATOM 648 O O . GLY A 1 88 ? 10.701 3.925 -13.542 1.00 72.69 88 GLY A O 1
ATOM 649 N N . SER A 1 89 ? 10.864 2.730 -11.648 1.00 77.25 89 SER A N 1
ATOM 650 C CA . SER A 1 89 ? 11.771 1.733 -12.226 1.00 77.25 89 SER A CA 1
ATOM 651 C C . SER A 1 89 ? 11.056 0.856 -13.253 1.00 77.25 89 SER A C 1
ATOM 653 O O . SER A 1 89 ? 9.934 0.414 -13.010 1.00 77.25 89 SER A O 1
ATOM 655 N N . GLN A 1 90 ? 11.717 0.540 -14.367 1.00 75.81 90 GLN A N 1
ATOM 656 C CA . GLN A 1 90 ? 11.195 -0.457 -15.306 1.00 75.81 90 GLN A CA 1
ATOM 657 C C . GLN A 1 90 ? 11.290 -1.881 -14.748 1.00 75.81 90 GLN A C 1
ATOM 659 O O . GLN A 1 90 ? 10.518 -2.729 -15.163 1.00 75.81 90 GLN A O 1
ATOM 664 N N . ASP A 1 91 ? 12.141 -2.099 -13.743 1.00 80.31 91 ASP A N 1
ATOM 665 C CA . ASP A 1 91 ? 12.425 -3.415 -13.158 1.00 80.31 91 ASP A CA 1
ATOM 666 C C . ASP A 1 91 ? 11.387 -3.861 -12.109 1.00 80.31 91 ASP A C 1
ATOM 668 O O . ASP A 1 91 ? 11.651 -4.750 -11.300 1.00 80.31 91 ASP A O 1
ATOM 672 N N . LEU A 1 92 ? 10.225 -3.203 -12.029 1.00 76.69 92 LEU A N 1
ATOM 673 C CA . LEU A 1 92 ? 9.220 -3.538 -11.015 1.00 76.69 92 LEU A CA 1
ATOM 674 C C . LEU A 1 92 ? 8.642 -4.941 -11.246 1.00 76.69 92 LEU A C 1
ATOM 676 O O . LEU A 1 92 ? 8.408 -5.674 -10.293 1.00 76.69 92 LEU A O 1
ATOM 680 N N . ASP A 1 93 ? 8.452 -5.328 -12.502 1.00 80.25 93 ASP A N 1
ATOM 681 C CA . ASP A 1 93 ? 8.050 -6.684 -12.873 1.00 80.25 93 ASP A CA 1
ATOM 682 C C . ASP A 1 93 ? 9.103 -7.731 -12.479 1.00 80.25 93 ASP A C 1
ATOM 684 O O . ASP A 1 93 ? 8.734 -8.803 -12.001 1.00 80.25 93 ASP A O 1
ATOM 688 N N . LEU A 1 94 ? 10.394 -7.400 -12.593 1.00 83.06 94 LEU A N 1
ATOM 689 C CA . LEU A 1 94 ? 11.509 -8.239 -12.144 1.00 83.06 94 LEU A CA 1
ATOM 690 C C . LEU A 1 94 ? 11.538 -8.396 -10.619 1.00 83.06 94 LEU A C 1
ATOM 692 O O . LEU A 1 94 ? 11.808 -9.487 -10.125 1.00 83.06 94 LEU A O 1
ATOM 696 N N . LEU A 1 95 ? 11.242 -7.332 -9.865 1.00 82.44 95 LEU A N 1
ATOM 697 C CA . LEU A 1 95 ? 11.193 -7.381 -8.396 1.00 82.44 95 LEU A CA 1
ATOM 698 C C . LEU A 1 95 ? 10.101 -8.322 -7.870 1.00 82.44 95 LEU A C 1
ATOM 700 O O . LEU A 1 95 ? 10.264 -8.900 -6.796 1.00 82.44 95 LEU A O 1
ATOM 704 N N . PHE A 1 96 ? 9.003 -8.467 -8.614 1.00 83.69 96 PHE A N 1
ATOM 705 C CA . PHE A 1 96 ? 7.854 -9.291 -8.234 1.00 83.69 96 PHE A 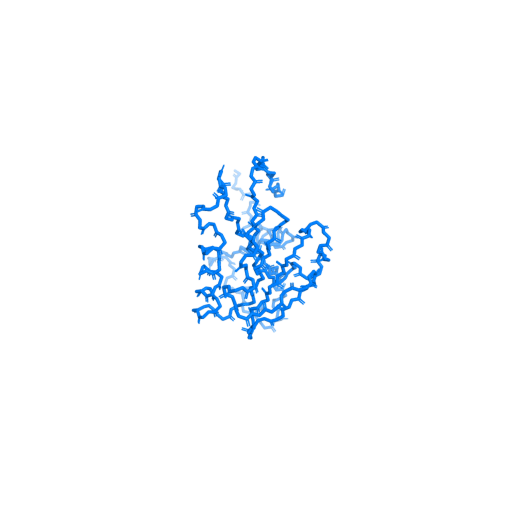CA 1
ATOM 706 C C . PHE A 1 96 ? 7.712 -10.575 -9.061 1.00 83.69 96 PHE A C 1
ATOM 708 O O . PHE A 1 96 ? 6.727 -11.288 -8.889 1.00 83.69 96 PHE A O 1
ATOM 715 N N . ASP A 1 97 ? 8.654 -10.861 -9.964 1.00 84.62 97 ASP A N 1
ATOM 716 C CA . ASP A 1 97 ? 8.594 -11.972 -10.928 1.00 84.62 97 ASP A CA 1
ATOM 717 C C . ASP A 1 97 ? 7.213 -12.095 -11.612 1.00 84.62 97 ASP A C 1
ATOM 719 O O . ASP A 1 97 ? 6.644 -13.176 -11.790 1.00 84.62 97 ASP A O 1
ATOM 723 N N . LYS A 1 98 ? 6.605 -10.944 -11.931 1.00 81.88 98 LYS A N 1
ATOM 724 C CA . LYS A 1 98 ? 5.226 -10.869 -12.424 1.00 81.88 98 LYS A CA 1
ATOM 725 C C . LYS A 1 98 ? 5.070 -9.757 -13.439 1.00 81.88 98 LYS A C 1
ATOM 727 O O . LYS A 1 98 ? 5.405 -8.606 -13.188 1.00 81.88 98 LYS A O 1
ATOM 732 N N . LYS A 1 99 ? 4.484 -10.089 -14.589 1.00 80.56 99 LYS A N 1
ATOM 733 C CA . LYS A 1 99 ? 4.235 -9.115 -15.653 1.00 80.56 99 LYS A CA 1
ATOM 734 C C . LYS A 1 99 ? 3.140 -8.127 -15.237 1.00 80.56 99 LYS A C 1
ATOM 736 O O . LYS A 1 99 ? 1.979 -8.511 -15.103 1.00 80.56 99 LYS A O 1
ATOM 741 N N . ILE A 1 100 ? 3.494 -6.850 -15.109 1.00 80.44 100 ILE A N 1
ATOM 742 C CA . ILE A 1 100 ? 2.564 -5.761 -14.773 1.00 80.44 100 ILE A CA 1
ATOM 743 C C . ILE A 1 100 ? 2.201 -5.023 -16.068 1.00 80.44 100 ILE A C 1
ATOM 745 O O . ILE A 1 100 ? 3.075 -4.471 -16.730 1.00 80.44 100 ILE A O 1
ATOM 749 N N . SER A 1 101 ? 0.928 -5.046 -16.475 1.00 69.44 101 SER A N 1
ATOM 750 C CA . SER A 1 101 ? 0.489 -4.541 -17.791 1.00 69.44 101 SER A CA 1
ATOM 751 C C . SER A 1 101 ? -0.562 -3.438 -17.665 1.00 69.44 101 SER A C 1
ATOM 753 O O . SER A 1 101 ? -1.726 -3.693 -17.938 1.00 69.44 101 SER A O 1
ATOM 755 N N . GLY A 1 102 ? -0.174 -2.228 -17.239 1.00 69.12 102 GLY A N 1
ATOM 756 C CA . GLY A 1 102 ? -1.019 -1.013 -17.256 1.00 69.12 102 GLY A CA 1
ATOM 757 C C . GLY A 1 102 ? -2.312 -1.046 -16.423 1.00 69.12 102 GLY A C 1
ATOM 758 O O . GLY A 1 102 ? -2.978 -0.028 -16.283 1.00 69.12 102 GLY A O 1
ATOM 759 N N . SER A 1 103 ? -2.669 -2.200 -15.869 1.00 77.69 103 SER A N 1
ATOM 760 C CA . SER A 1 103 ? -3.823 -2.453 -15.019 1.00 77.69 103 SER A CA 1
ATOM 761 C C . SER A 1 103 ? -3.363 -2.886 -13.631 1.00 77.69 103 SER A C 1
ATOM 763 O O . SER A 1 103 ? -2.193 -3.217 -13.420 1.00 77.69 103 SER A O 1
ATOM 765 N N . ILE A 1 104 ? -4.299 -2.906 -12.682 1.00 82.06 104 ILE A N 1
ATOM 766 C CA . ILE A 1 104 ? -4.068 -3.519 -11.375 1.00 82.06 104 ILE A CA 1
ATOM 767 C C . ILE A 1 104 ? -3.865 -5.023 -11.587 1.00 82.06 104 ILE A C 1
ATOM 769 O O . ILE A 1 104 ? -4.631 -5.668 -12.307 1.00 82.06 104 ILE A O 1
ATOM 773 N N . VAL A 1 105 ? -2.803 -5.561 -10.998 1.00 85.06 105 VAL A N 1
ATOM 774 C CA . VAL A 1 105 ? -2.453 -6.979 -11.036 1.00 85.06 105 VAL A CA 1
ATOM 775 C C . VAL A 1 105 ? -2.293 -7.455 -9.601 1.00 85.06 105 VAL A C 1
ATOM 777 O O . VAL A 1 105 ? -1.403 -6.991 -8.893 1.00 85.06 105 VAL A O 1
ATOM 780 N N . GLU A 1 106 ? -3.122 -8.409 -9.187 1.00 86.81 106 GLU A N 1
ATOM 781 C CA . GLU A 1 106 ? -2.949 -9.094 -7.905 1.00 86.81 106 GLU A CA 1
ATOM 782 C C . GLU A 1 106 ? -1.609 -9.822 -7.924 1.00 86.81 106 GLU A C 1
ATOM 784 O O . GLU A 1 106 ? -1.377 -10.628 -8.821 1.00 86.81 106 GLU A O 1
ATOM 789 N N . TYR A 1 107 ? -0.715 -9.558 -6.974 1.00 84.81 107 TYR A N 1
ATOM 790 C CA . TYR A 1 107 ? 0.535 -10.302 -6.802 1.00 84.81 107 TYR A CA 1
ATOM 791 C C . TYR A 1 107 ? 0.349 -11.461 -5.824 1.00 84.81 107 TYR A C 1
ATOM 793 O O . TYR A 1 107 ? 0.704 -12.594 -6.157 1.00 84.81 107 TYR A O 1
ATOM 801 N N . ALA A 1 108 ? -0.259 -11.182 -4.670 1.00 84.62 108 ALA A N 1
ATOM 802 C CA . ALA A 1 108 ? -0.569 -12.145 -3.620 1.00 84.62 108 ALA A CA 1
ATOM 803 C C . ALA A 1 108 ? -1.851 -11.735 -2.877 1.00 84.62 108 ALA A C 1
ATOM 805 O O . ALA A 1 108 ? -2.361 -10.633 -3.066 1.00 84.62 108 ALA A O 1
ATOM 806 N N . LEU A 1 109 ? -2.340 -12.595 -1.977 1.00 81.31 109 LEU A N 1
ATOM 807 C CA . LEU A 1 109 ? -3.499 -12.278 -1.142 1.00 81.31 109 LEU A CA 1
ATOM 808 C C . LEU A 1 109 ? -3.267 -10.960 -0.381 1.00 81.31 109 LEU A C 1
ATOM 810 O O . LEU A 1 109 ? -2.309 -10.852 0.386 1.00 81.31 109 LEU A O 1
ATOM 814 N N . ASN A 1 110 ? -4.180 -10.001 -0.554 1.00 80.06 110 ASN A N 1
ATOM 815 C CA . ASN A 1 110 ? -4.109 -8.642 0.001 1.00 80.06 110 ASN A CA 1
ATOM 816 C C . ASN A 1 110 ? -2.961 -7.777 -0.551 1.00 80.06 110 ASN A C 1
ATOM 818 O O . ASN A 1 110 ? -2.623 -6.768 0.071 1.00 80.06 110 ASN A O 1
ATOM 822 N N . PHE A 1 111 ? -2.358 -8.146 -1.683 1.00 86.00 111 PHE A N 1
ATOM 823 C CA . PHE A 1 111 ? -1.263 -7.392 -2.277 1.00 86.00 111 PHE A CA 1
ATOM 824 C C . PHE A 1 111 ? -1.419 -7.234 -3.788 1.00 86.00 111 PHE A C 1
ATOM 826 O O . PHE A 1 111 ? -1.157 -8.159 -4.561 1.00 86.00 111 PHE A O 1
ATOM 833 N N . ASP A 1 112 ? -1.757 -6.015 -4.189 1.00 86.19 112 ASP A N 1
ATOM 834 C CA . ASP A 1 112 ? -1.945 -5.611 -5.572 1.00 86.19 112 ASP A CA 1
ATOM 835 C C . ASP A 1 112 ? -0.815 -4.696 -6.058 1.00 86.19 112 ASP A C 1
ATOM 837 O O . ASP A 1 112 ? -0.231 -3.910 -5.301 1.00 86.19 112 ASP A O 1
ATOM 841 N N . LEU A 1 113 ? -0.523 -4.779 -7.353 1.00 85.25 113 LEU A N 1
ATOM 842 C CA . LEU A 1 113 ? 0.480 -3.976 -8.044 1.00 85.25 113 LEU A CA 1
ATOM 843 C C . LEU A 1 113 ? -0.176 -3.154 -9.152 1.00 85.25 113 LEU A C 1
ATOM 845 O O . LEU A 1 113 ? -1.036 -3.648 -9.880 1.00 85.25 113 LEU A O 1
ATOM 849 N N . TYR A 1 114 ? 0.277 -1.919 -9.333 1.00 84.75 114 TYR A N 1
ATOM 850 C CA . TYR A 1 114 ? -0.122 -1.068 -10.448 1.00 84.75 114 TYR A CA 1
ATOM 851 C C . TYR A 1 114 ? 1.083 -0.318 -11.009 1.00 84.75 114 TYR A C 1
ATOM 853 O O . TYR A 1 114 ? 1.884 0.241 -10.259 1.00 84.75 114 TYR A O 1
ATOM 861 N N . ASN A 1 115 ? 1.200 -0.285 -12.334 1.00 82.88 115 ASN A N 1
ATOM 862 C CA . ASN A 1 115 ? 2.214 0.489 -13.042 1.00 82.88 115 ASN A CA 1
ATOM 863 C C . ASN A 1 115 ? 1.522 1.340 -14.105 1.00 82.88 115 ASN A C 1
ATOM 865 O O . ASN A 1 115 ? 1.070 0.810 -15.122 1.00 82.88 115 ASN A O 1
ATOM 869 N N . GLY A 1 116 ? 1.407 2.641 -13.852 1.00 78.44 116 GLY A N 1
ATOM 870 C CA . GLY A 1 116 ? 0.647 3.534 -14.714 1.00 78.44 116 GLY A CA 1
ATOM 871 C C . GLY A 1 116 ? 0.415 4.906 -14.099 1.00 78.44 116 GLY A C 1
ATOM 872 O O . GLY A 1 116 ? 1.051 5.311 -13.123 1.00 78.44 116 GLY A O 1
ATOM 873 N N . ASN A 1 117 ? -0.510 5.655 -14.686 1.00 77.81 117 ASN A N 1
ATOM 874 C CA . ASN A 1 117 ? -0.866 6.963 -14.171 1.00 77.81 117 ASN A CA 1
ATOM 875 C C . ASN A 1 117 ? -1.739 6.814 -12.917 1.00 77.81 117 ASN A C 1
ATOM 877 O O . ASN A 1 117 ? -2.837 6.264 -12.971 1.00 77.81 117 ASN A O 1
ATOM 881 N N . LEU A 1 118 ? -1.256 7.317 -11.780 1.00 72.31 118 LEU A N 1
ATOM 882 C CA . LEU A 1 118 ? -1.985 7.273 -10.509 1.00 72.31 118 LEU A CA 1
ATOM 883 C C . LEU A 1 118 ? -3.278 8.099 -10.543 1.00 72.31 118 LEU A C 1
ATOM 885 O O . LEU A 1 118 ? -4.195 7.815 -9.782 1.00 72.31 118 LEU A O 1
ATOM 889 N N . PHE A 1 119 ? -3.357 9.106 -11.418 1.00 72.56 119 PHE A N 1
ATOM 890 C CA . PHE A 1 119 ? -4.551 9.939 -11.586 1.00 72.56 119 PHE A CA 1
ATOM 891 C C . PHE A 1 119 ? -5.670 9.239 -12.367 1.00 72.56 119 PHE A C 1
ATOM 893 O O . PHE A 1 119 ? -6.801 9.711 -12.346 1.00 72.56 119 PHE A O 1
ATOM 900 N N . GLU A 1 120 ? -5.361 8.133 -13.046 1.00 72.00 120 GLU A N 1
ATOM 901 C CA . GLU A 1 120 ? -6.328 7.331 -13.806 1.00 72.00 120 GLU A CA 1
ATOM 902 C C . GLU A 1 120 ? -6.918 6.183 -12.973 1.00 72.00 120 GLU A C 1
ATOM 904 O O . GLU A 1 120 ? -7.807 5.477 -13.443 1.00 72.00 120 GLU A O 1
ATOM 909 N N . LEU A 1 121 ? -6.456 5.998 -11.729 1.00 68.50 121 LEU A N 1
ATOM 910 C CA . LEU A 1 121 ? -7.007 4.985 -10.834 1.00 68.50 121 LEU A CA 1
ATOM 911 C C . LEU A 1 121 ? -8.428 5.377 -10.387 1.00 68.50 121 LEU A C 1
ATOM 913 O O . LEU A 1 121 ? -8.616 6.481 -9.863 1.00 68.50 121 LEU A O 1
ATOM 917 N N . PRO A 1 122 ? -9.424 4.482 -10.536 1.00 64.75 122 PRO A N 1
ATOM 918 C CA . PRO A 1 122 ? -10.769 4.718 -10.030 1.00 64.75 122 PRO A CA 1
ATOM 919 C C . PRO A 1 122 ? -10.741 4.948 -8.518 1.00 64.75 122 PRO A C 1
ATOM 921 O O . PRO A 1 122 ? -10.045 4.237 -7.784 1.00 64.75 122 PRO A O 1
ATOM 924 N N . THR A 1 123 ? -11.513 5.926 -8.040 1.00 58.94 123 THR A N 1
ATOM 925 C CA . THR A 1 123 ? -11.529 6.325 -6.624 1.00 58.94 123 THR A CA 1
ATOM 926 C C . THR A 1 123 ? -11.974 5.174 -5.710 1.00 58.94 123 THR A C 1
ATOM 928 O O . THR A 1 123 ? -11.395 4.991 -4.642 1.00 58.94 123 THR A O 1
ATOM 931 N N . GLU A 1 124 ? -12.885 4.316 -6.182 1.00 56.38 124 GLU A N 1
ATOM 932 C CA . GLU A 1 124 ? -13.358 3.100 -5.492 1.00 56.38 124 GLU A CA 1
ATOM 933 C C . GLU A 1 124 ? -12.226 2.110 -5.152 1.00 56.38 124 GLU A C 1
ATOM 935 O O . GLU A 1 124 ? -12.184 1.545 -4.060 1.00 56.38 124 GLU A O 1
ATOM 940 N N . SER A 1 125 ? -11.241 1.964 -6.041 1.00 52.72 125 SER A N 1
ATOM 941 C CA . SER A 1 125 ? -10.060 1.109 -5.844 1.00 52.72 125 SER A CA 1
ATOM 942 C C . SER A 1 125 ? -9.020 1.722 -4.901 1.00 52.72 125 SER A C 1
ATOM 944 O O . SER A 1 125 ? -8.063 1.054 -4.527 1.00 52.72 125 SER A O 1
ATOM 946 N N . THR A 1 126 ? -9.192 2.981 -4.487 1.00 52.56 126 THR A N 1
ATOM 947 C CA . THR A 1 126 ? -8.298 3.664 -3.535 1.00 52.56 126 THR A CA 1
ATOM 948 C C . THR A 1 126 ? -8.883 3.811 -2.131 1.00 52.56 126 THR A C 1
ATOM 950 O O . THR A 1 126 ? -8.165 4.248 -1.238 1.00 52.56 126 THR A O 1
ATOM 953 N N . GLU A 1 127 ? -10.149 3.440 -1.907 1.00 41.50 127 GLU A N 1
ATOM 954 C CA . GLU A 1 127 ? -10.840 3.617 -0.615 1.00 41.50 127 GLU A CA 1
ATOM 955 C C . GLU A 1 127 ? -10.549 2.518 0.418 1.00 41.50 127 GLU A C 1
ATOM 957 O O . GLU A 1 127 ? -10.861 2.679 1.595 1.00 41.50 127 GLU A O 1
ATOM 962 N N . ASN A 1 128 ? -9.908 1.417 0.021 1.00 38.22 128 ASN A N 1
ATOM 963 C CA . ASN A 1 128 ? -9.562 0.319 0.932 1.00 38.22 128 ASN A CA 1
ATOM 964 C C . ASN A 1 128 ? -8.094 -0.097 0.859 1.00 38.22 128 ASN A C 1
ATOM 966 O O . ASN A 1 128 ? -7.750 -1.170 1.357 1.00 38.22 128 ASN A O 1
ATOM 970 N N . ILE A 1 129 ? -7.232 0.707 0.228 1.00 38.97 129 ILE A N 1
ATOM 971 C CA . ILE A 1 129 ? -5.890 0.241 -0.090 1.00 38.97 129 ILE A CA 1
ATOM 972 C C . ILE A 1 129 ? -4.817 1.273 0.211 1.00 38.97 129 ILE A C 1
ATOM 974 O O . ILE A 1 129 ? -4.822 2.377 -0.338 1.00 38.97 129 ILE A O 1
ATOM 978 N N . ILE A 1 130 ? -3.850 0.879 1.048 1.00 39.97 130 ILE A N 1
ATOM 979 C CA . ILE A 1 130 ? -2.640 1.666 1.284 1.00 39.97 130 ILE A CA 1
ATOM 980 C C . ILE A 1 130 ? -1.979 1.912 -0.063 1.00 39.97 130 ILE A C 1
ATOM 982 O O . ILE A 1 130 ? -1.410 0.999 -0.656 1.00 39.97 130 ILE A O 1
ATOM 986 N N . SER A 1 131 ? -2.104 3.144 -0.548 1.00 37.75 131 SER A N 1
ATOM 987 C CA . SER A 1 131 ? -1.577 3.550 -1.840 1.00 37.75 131 SER A CA 1
ATOM 988 C C . SER A 1 131 ? -0.125 3.952 -1.625 1.00 37.75 131 SER A C 1
ATOM 990 O O . SER A 1 131 ? 0.135 5.015 -1.045 1.00 37.75 131 SER A O 1
ATOM 992 N N . LEU A 1 132 ? 0.816 3.103 -2.047 1.00 42.81 132 LEU A N 1
ATOM 993 C CA . LEU A 1 132 ? 2.221 3.492 -2.090 1.00 42.81 132 LEU A CA 1
ATOM 994 C C . LEU A 1 132 ? 2.517 4.154 -3.431 1.00 42.81 132 LEU A C 1
ATOM 996 O O . LEU A 1 132 ? 2.636 3.451 -4.425 1.00 42.81 132 LEU A O 1
ATOM 1000 N N . SER A 1 133 ? 2.611 5.484 -3.467 1.00 40.22 133 SER A N 1
ATOM 1001 C CA . SER A 1 133 ? 2.892 6.228 -4.700 1.00 40.22 133 SER A CA 1
ATOM 1002 C C . SER A 1 133 ? 4.377 6.558 -4.829 1.00 40.22 133 SER A C 1
ATOM 1004 O O . SER A 1 133 ? 4.953 7.177 -3.927 1.00 40.22 133 SER A O 1
ATOM 1006 N N . MET A 1 134 ? 4.971 6.231 -5.977 1.00 43.00 134 MET A N 1
ATOM 1007 C CA . MET A 1 134 ? 6.279 6.755 -6.378 1.00 43.00 134 MET A CA 1
ATOM 1008 C C . MET A 1 134 ? 6.168 7.990 -7.240 1.00 43.00 134 MET A C 1
ATOM 1010 O O . MET A 1 134 ? 5.630 7.939 -8.345 1.00 43.00 134 MET A O 1
ATOM 1014 N N . ILE A 1 135 ? 6.754 9.080 -6.756 1.00 38.56 135 ILE A N 1
ATOM 1015 C CA . ILE A 1 135 ? 6.912 10.315 -7.513 1.00 38.56 135 ILE A CA 1
ATOM 1016 C C . ILE A 1 135 ? 8.409 10.626 -7.566 1.00 38.56 135 ILE A C 1
ATOM 1018 O O . ILE A 1 135 ? 9.051 10.855 -6.537 1.00 38.56 135 ILE A O 1
ATOM 1022 N N . SER A 1 136 ? 8.964 10.643 -8.779 1.00 35.03 136 SER A N 1
ATOM 1023 C CA . SER A 1 136 ? 10.235 11.310 -9.044 1.00 35.03 136 SER A CA 1
ATOM 1024 C C . SER A 1 136 ? 9.949 12.756 -9.466 1.00 35.03 136 SER A C 1
ATOM 1026 O O . SER A 1 136 ? 9.240 12.988 -10.442 1.00 35.03 136 SER A O 1
ATOM 1028 N N . GLN A 1 137 ? 10.528 13.675 -8.685 1.00 27.69 137 GLN A N 1
ATOM 1029 C CA . GLN A 1 137 ? 10.555 15.146 -8.750 1.00 27.69 137 GLN A CA 1
ATOM 1030 C C . GLN A 1 137 ? 9.321 15.975 -8.324 1.00 27.69 137 GLN A C 1
ATOM 1032 O O . GLN A 1 137 ? 8.208 15.811 -8.806 1.00 27.69 137 GLN A O 1
ATOM 1037 N N . SER A 1 138 ? 9.637 16.906 -7.402 1.00 28.30 138 SER A N 1
ATOM 1038 C CA . SER A 1 138 ? 8.911 18.066 -6.854 1.00 28.30 138 SER A CA 1
ATOM 1039 C C . SER A 1 138 ? 7.396 17.965 -6.751 1.00 28.30 138 SER A C 1
ATOM 1041 O O . SER A 1 138 ? 6.691 18.375 -7.666 1.00 28.30 138 SER A O 1
ATOM 1043 N N . ILE A 1 139 ? 6.880 17.562 -5.584 1.00 30.20 139 ILE A N 1
ATOM 1044 C CA . ILE A 1 139 ? 5.461 17.756 -5.269 1.00 30.20 139 ILE A CA 1
ATOM 1045 C C . ILE A 1 139 ? 5.274 18.383 -3.887 1.00 30.20 139 ILE A C 1
ATOM 1047 O O . ILE A 1 139 ? 5.531 17.798 -2.838 1.00 30.20 139 ILE A O 1
ATOM 1051 N N . THR A 1 140 ? 4.789 19.618 -3.969 1.00 26.58 140 THR A N 1
ATOM 1052 C CA . THR A 1 140 ? 4.020 20.389 -3.003 1.00 26.58 140 THR A CA 1
ATOM 1053 C C . THR A 1 140 ? 3.072 19.514 -2.190 1.00 26.58 140 THR A C 1
ATOM 1055 O O . THR A 1 140 ? 2.156 18.895 -2.732 1.00 26.58 140 THR A O 1
ATOM 1058 N N . LEU A 1 141 ? 3.259 19.528 -0.870 1.00 25.16 141 LEU A N 1
ATOM 1059 C CA . LEU A 1 141 ? 2.315 18.999 0.110 1.00 25.16 141 LEU A CA 1
ATOM 1060 C C . LEU A 1 141 ? 0.968 19.713 -0.065 1.00 25.16 141 LEU A C 1
ATOM 1062 O O . LEU A 1 141 ? 0.779 20.836 0.407 1.00 25.16 141 LEU A O 1
ATOM 1066 N N . LYS A 1 142 ? 0.020 19.078 -0.760 1.00 24.23 142 LYS A N 1
ATOM 1067 C CA . LYS A 1 142 ? -1.370 19.529 -0.739 1.00 24.23 142 LYS A CA 1
ATOM 1068 C C . LYS A 1 142 ? -1.936 19.141 0.622 1.00 24.23 142 LYS A C 1
ATOM 1070 O O . LYS A 1 142 ? -2.197 17.975 0.895 1.00 24.23 142 LYS A O 1
ATOM 1075 N N . LYS A 1 143 ? -2.035 20.154 1.481 1.00 23.39 143 LYS A N 1
ATOM 1076 C CA . LYS A 1 143 ? -2.710 20.137 2.776 1.00 23.39 143 LYS A CA 1
ATOM 1077 C C . LYS A 1 143 ? -4.060 19.431 2.613 1.00 23.39 143 LYS A C 1
ATOM 1079 O O . LYS A 1 143 ? -4.922 19.922 1.888 1.00 23.39 143 LYS A O 1
ATOM 1084 N N . ILE A 1 144 ? -4.205 18.270 3.244 1.00 27.11 144 ILE A N 1
ATOM 1085 C CA . ILE A 1 144 ? -5.511 17.658 3.471 1.00 27.11 144 ILE A CA 1
ATOM 1086 C C . ILE A 1 144 ? -6.111 18.490 4.599 1.00 27.11 144 ILE A C 1
ATOM 1088 O O . ILE A 1 144 ? -5.684 18.411 5.749 1.00 27.11 144 ILE A O 1
ATOM 1092 N N . THR A 1 145 ? -6.959 19.432 4.207 1.00 23.94 145 THR A N 1
ATOM 1093 C CA . THR A 1 145 ? -7.756 20.240 5.123 1.00 23.94 145 THR A CA 1
ATOM 1094 C C . THR A 1 145 ? -8.843 19.333 5.688 1.00 23.94 145 THR A C 1
ATOM 1096 O O . THR A 1 145 ? -9.507 18.647 4.911 1.00 23.94 145 THR A O 1
ATOM 1099 N N . LEU A 1 146 ? -8.929 19.308 7.021 1.00 30.39 146 LEU A N 1
ATOM 1100 C CA . LEU A 1 146 ? -10.046 18.761 7.793 1.00 30.39 146 LEU A CA 1
ATOM 1101 C C . LEU A 1 146 ? -11.366 19.400 7.353 1.00 30.39 146 LEU A C 1
ATOM 1103 O O . LEU A 1 146 ? -11.344 20.629 7.103 1.00 30.39 146 LEU A O 1
#

Secondary structure (DSSP, 8-state):
------HHHHHHHHHHTT-----TTTSHHHHHHHHHH---------PPPEEEEESSTTSSHHHHHHHHHHHHHHHH---EEEEE-TTS-TTHHHHTTS---SS-EEEETTEEEEES-GGGS-GGGGSSSEEEEEEES---------

Foldseek 3Di:
DPDPDDPVVVQVVCVVVLHHDDDCVRCVVVVVVCVVVDPPRPPQPDAAEAEQEDQDPPPCSLVVLVVVQVCCCVPVVFAAEEEEEPPHDPCNCVVLVHDADQDWDASDRSYIYHYYHPVPDDVVVRRRYHYYYYDHDDDDDPDPDD

Sequence (146 aa):
MIGDSDSISLSQKLLEEGILYFNSHSQLSQMVEKIISGANVPHVRDTVKIAVLSCKGGIGASLVSSHIANEIVVNKKIPVLLAQGPNGSQDLDLLFDKKISGSIVEYALNFDLYNGNLFELPTESTENIISLSMISQSITLKKITL

Radius of gyration: 21.68 Å; chains: 1; bounding box: 48×44×54 Å

pLDDT: mean 70.55, std 17.76, range [23.39, 89.25]

Organism: Aggregatibacter aphrophilus (NCBI:txid732)